Protein AF-A0ABC9W4C5-F1 (afdb_monomer_lite)

Radius of gyration: 18.82 Å; chains: 1; bounding box: 39×40×44 Å

Structure (mmCIF, N/CA/C/O backbone):
data_AF-A0ABC9W4C5-F1
#
_entry.id   AF-A0ABC9W4C5-F1
#
loop_
_atom_site.group_PDB
_atom_site.id
_atom_site.type_symbol
_atom_site.label_atom_id
_atom_site.label_alt_id
_atom_site.label_comp_id
_atom_site.label_asym_id
_atom_site.label_entity_id
_atom_site.label_seq_id
_atom_site.pdbx_PDB_ins_code
_atom_site.Cartn_x
_atom_site.Cartn_y
_atom_site.Cartn_z
_atom_site.occupancy
_atom_site.B_iso_or_equiv
_atom_site.auth_seq_id
_atom_site.auth_comp_id
_atom_site.auth_asym_id
_atom_site.auth_atom_id
_atom_site.pdbx_PDB_model_num
ATOM 1 N N . MET A 1 1 ? 4.758 -7.346 -2.770 1.00 78.25 1 MET A N 1
ATOM 2 C CA . MET A 1 1 ? 3.934 -6.138 -3.020 1.00 78.25 1 MET A CA 1
ATOM 3 C C . MET A 1 1 ? 4.773 -4.869 -3.174 1.00 78.25 1 MET A C 1
ATOM 5 O O . MET A 1 1 ? 4.537 -4.153 -4.137 1.00 78.25 1 MET A O 1
ATOM 9 N N . VAL A 1 2 ? 5.781 -4.623 -2.321 1.00 92.50 2 VAL A N 1
ATOM 10 C CA . VAL A 1 2 ? 6.671 -3.438 -2.409 1.00 92.50 2 VAL A CA 1
ATOM 11 C C . VAL A 1 2 ? 7.373 -3.304 -3.765 1.00 92.50 2 VAL A C 1
ATOM 13 O O . VAL A 1 2 ? 7.317 -2.239 -4.367 1.00 92.50 2 VAL A O 1
ATOM 16 N N . PHE A 1 3 ? 7.944 -4.392 -4.293 1.00 94.75 3 PHE A N 1
ATOM 17 C CA . PHE A 1 3 ? 8.576 -4.407 -5.620 1.00 94.75 3 PHE A CA 1
ATOM 18 C C . PHE A 1 3 ? 7.661 -3.861 -6.732 1.00 94.75 3 PHE A C 1
ATOM 20 O O . PHE A 1 3 ? 8.059 -2.974 -7.479 1.00 94.75 3 PHE A O 1
ATOM 27 N N . TYR A 1 4 ? 6.417 -4.341 -6.807 1.00 95.00 4 TYR A N 1
ATOM 28 C CA . TYR A 1 4 ? 5.461 -3.911 -7.831 1.00 95.00 4 TYR A CA 1
ATOM 29 C C . TYR A 1 4 ? 5.035 -2.452 -7.667 1.00 95.00 4 TYR A C 1
ATOM 31 O O . TYR A 1 4 ? 4.888 -1.751 -8.662 1.00 95.00 4 TYR A O 1
ATOM 39 N N . ALA A 1 5 ? 4.876 -1.983 -6.426 1.00 96.25 5 ALA A N 1
ATOM 40 C CA . ALA A 1 5 ? 4.587 -0.581 -6.149 1.00 96.25 5 ALA A CA 1
ATOM 41 C C . ALA A 1 5 ? 5.749 0.330 -6.578 1.00 96.25 5 ALA A C 1
ATOM 43 O O . ALA A 1 5 ? 5.521 1.337 -7.241 1.00 96.25 5 ALA A O 1
ATOM 44 N N . ALA A 1 6 ? 6.990 -0.048 -6.259 1.00 96.44 6 ALA A N 1
ATOM 45 C CA . ALA A 1 6 ? 8.178 0.693 -6.674 1.00 96.44 6 ALA A CA 1
ATOM 46 C C . ALA A 1 6 ? 8.320 0.727 -8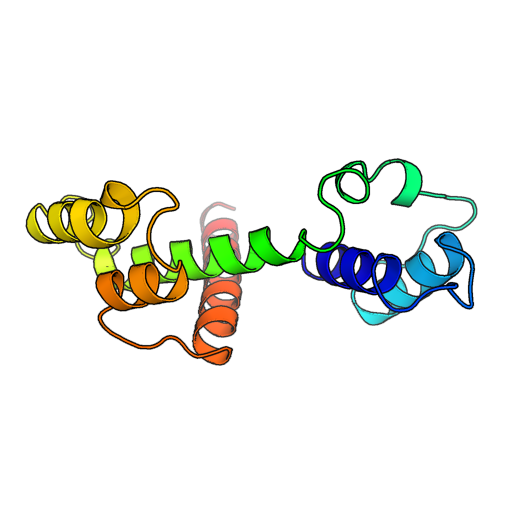.204 1.00 96.44 6 ALA A C 1
ATOM 48 O O . ALA A 1 6 ? 8.541 1.790 -8.781 1.00 96.44 6 ALA A O 1
ATOM 49 N N . LEU A 1 7 ? 8.136 -0.418 -8.866 1.00 96.94 7 LEU A N 1
ATOM 50 C CA . LEU A 1 7 ? 8.177 -0.523 -10.323 1.00 96.94 7 LEU A CA 1
ATOM 51 C C . LEU A 1 7 ? 7.128 0.378 -10.991 1.00 96.94 7 LEU A C 1
ATOM 53 O O . LEU A 1 7 ? 7.455 1.125 -11.911 1.00 96.94 7 LEU A O 1
ATOM 57 N N . ASP A 1 8 ? 5.887 0.325 -10.502 1.00 97.62 8 ASP A N 1
ATOM 58 C CA . ASP A 1 8 ? 4.775 1.140 -10.991 1.00 97.62 8 ASP A CA 1
ATOM 59 C C . ASP A 1 8 ? 5.073 2.644 -10.870 1.00 97.62 8 ASP A C 1
ATOM 61 O O . ASP A 1 8 ? 4.863 3.389 -11.828 1.00 97.62 8 ASP A O 1
ATOM 65 N N . GLN A 1 9 ? 5.646 3.089 -9.744 1.00 97.19 9 GLN A N 1
ATOM 66 C CA . GLN A 1 9 ? 6.070 4.485 -9.565 1.00 97.19 9 GLN A CA 1
ATOM 67 C C . GLN A 1 9 ? 7.188 4.893 -10.531 1.00 97.19 9 GLN A C 1
ATOM 69 O O . GLN A 1 9 ? 7.156 5.995 -11.073 1.00 97.19 9 GLN A O 1
ATOM 74 N N . ILE A 1 10 ? 8.174 4.023 -10.775 1.00 96.56 10 ILE A N 1
ATOM 75 C CA . ILE A 1 10 ? 9.276 4.336 -11.697 1.00 96.56 10 ILE A CA 1
ATOM 76 C C . ILE A 1 10 ? 8.755 4.463 -13.133 1.00 96.56 10 ILE A C 1
ATOM 78 O O . ILE A 1 10 ? 9.138 5.396 -13.841 1.00 96.56 10 ILE A O 1
ATOM 82 N N . TYR A 1 11 ? 7.872 3.560 -13.565 1.00 97.38 11 TYR A N 1
ATOM 83 C CA . TYR A 1 11 ? 7.294 3.596 -14.911 1.00 97.38 11 TYR A CA 1
ATOM 84 C C . TYR A 1 11 ? 6.418 4.816 -15.173 1.00 97.38 11 TYR A C 1
ATOM 86 O O . TYR A 1 11 ? 6.416 5.301 -16.301 1.00 97.38 11 TYR A O 1
ATOM 94 N N . HIS A 1 12 ? 5.727 5.319 -14.151 1.00 97.12 12 HIS A N 1
ATOM 95 C CA . HIS A 1 12 ? 4.863 6.499 -14.241 1.00 97.12 12 HIS A CA 1
ATOM 96 C C . HIS A 1 12 ? 5.524 7.775 -13.697 1.00 97.12 12 HIS A C 1
ATOM 98 O O . HIS A 1 12 ? 4.845 8.757 -13.398 1.00 97.12 12 HIS A O 1
ATOM 104 N N . GLY A 1 13 ? 6.849 7.752 -13.535 1.00 95.19 13 GLY A N 1
ATOM 105 C CA . GLY A 1 13 ? 7.632 8.888 -13.076 1.00 95.19 13 GLY A CA 1
ATOM 106 C C . GLY A 1 13 ? 7.890 9.911 -14.185 1.00 95.19 13 GLY A C 1
ATOM 107 O O . GLY A 1 13 ? 7.045 10.227 -15.020 1.00 95.19 13 GLY A O 1
ATOM 108 N N . LYS A 1 14 ? 9.101 10.475 -14.201 1.00 95.38 14 LYS A N 1
ATOM 109 C CA . LYS A 1 14 ? 9.472 11.492 -15.192 1.00 95.38 14 LYS A CA 1
ATOM 110 C C . LYS A 1 14 ? 9.718 10.864 -16.566 1.00 95.38 14 LYS A C 1
ATOM 112 O O . LYS A 1 14 ? 10.612 10.033 -16.717 1.00 95.38 14 LYS A O 1
ATOM 117 N N . HIS A 1 15 ? 9.000 11.356 -17.573 1.00 94.75 15 HIS A N 1
ATOM 118 C CA . HIS A 1 15 ? 9.172 10.964 -18.971 1.00 94.75 15 HIS A CA 1
ATOM 119 C C . HIS A 1 15 ? 10.047 11.955 -19.771 1.00 94.75 15 HIS A C 1
ATOM 121 O O . HIS A 1 15 ? 10.108 13.138 -19.422 1.00 94.75 15 HIS A O 1
ATOM 127 N N . PRO A 1 16 ? 10.707 11.494 -20.856 1.00 95.44 16 PRO A N 1
ATOM 128 C CA . PRO A 1 16 ? 10.778 10.097 -21.301 1.00 95.44 16 PRO A CA 1
ATOM 129 C C . PRO A 1 16 ? 11.634 9.232 -20.362 1.00 95.44 16 PRO A C 1
ATOM 131 O O . PRO A 1 16 ? 12.566 9.723 -19.722 1.00 95.44 16 PRO A O 1
ATOM 134 N N . LEU A 1 17 ? 11.318 7.935 -20.286 1.00 95.44 17 LEU A N 1
ATOM 135 C CA . LEU A 1 17 ? 12.140 6.981 -19.540 1.00 95.44 17 LEU A CA 1
ATOM 136 C C . LEU A 1 17 ? 13.513 6.860 -20.216 1.00 95.44 17 LEU A C 1
ATOM 138 O O . LEU A 1 17 ? 13.606 6.778 -21.438 1.00 95.44 17 LEU A O 1
ATOM 142 N N . LYS A 1 18 ? 14.585 6.844 -19.416 1.00 95.19 18 LYS A N 1
ATOM 143 C CA . LYS A 1 18 ? 15.972 6.773 -19.920 1.00 95.19 18 LYS A CA 1
ATOM 144 C C . LYS A 1 18 ? 16.405 5.370 -20.362 1.00 95.19 18 LYS A C 1
ATOM 146 O O . LYS A 1 18 ? 17.438 5.240 -21.006 1.00 95.19 18 LYS A O 1
ATOM 151 N N . LYS A 1 19 ? 15.666 4.340 -19.953 1.00 96.44 19 LYS A N 1
ATOM 152 C CA . LYS A 1 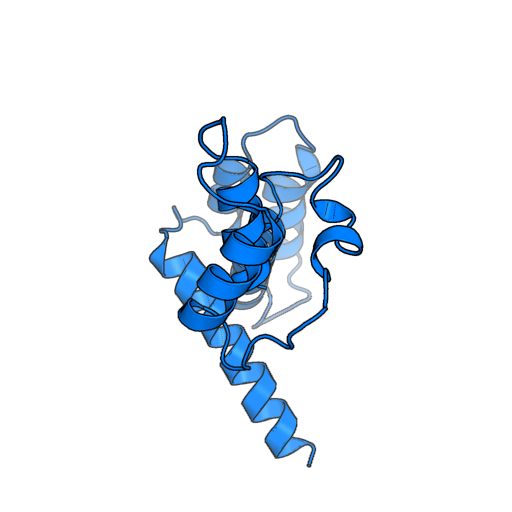19 ? 15.934 2.919 -20.202 1.00 96.44 19 LYS A CA 1
ATOM 153 C C . LYS A 1 19 ? 14.646 2.243 -20.654 1.00 96.44 19 LYS A C 1
ATOM 155 O O . LYS A 1 19 ? 13.558 2.781 -20.426 1.00 96.44 19 LYS A O 1
ATOM 160 N N . SER A 1 20 ? 14.758 1.064 -21.256 1.00 96.62 20 SER A N 1
ATOM 161 C CA . SER A 1 20 ? 13.582 0.252 -21.566 1.00 96.62 20 SER A CA 1
ATOM 162 C C . SER A 1 20 ? 12.861 -0.194 -20.289 1.00 96.62 20 SER A C 1
ATOM 164 O O . SER A 1 20 ? 13.446 -0.279 -19.205 1.00 96.62 20 SER A O 1
ATOM 166 N N . THR A 1 21 ? 11.575 -0.529 -20.411 1.00 96.75 21 THR A N 1
ATOM 167 C CA . THR A 1 21 ? 10.801 -1.044 -19.273 1.00 96.75 21 THR A CA 1
ATOM 168 C C . THR A 1 21 ? 11.402 -2.344 -18.730 1.00 96.75 21 THR A C 1
ATOM 170 O O . THR A 1 21 ? 11.438 -2.524 -17.515 1.00 96.75 21 THR A O 1
ATOM 173 N N . THR A 1 22 ? 11.951 -3.209 -19.589 1.00 97.31 22 THR A N 1
ATOM 174 C CA . THR A 1 22 ? 12.609 -4.460 -19.175 1.00 97.31 22 THR A CA 1
ATOM 175 C C . THR A 1 22 ? 13.891 -4.212 -18.378 1.00 97.31 22 THR A C 1
ATOM 177 O O . THR A 1 22 ? 14.109 -4.866 -17.361 1.00 97.31 22 THR A O 1
ATOM 180 N N . GLU A 1 23 ? 14.726 -3.252 -18.785 1.00 97.06 23 GLU A N 1
ATOM 181 C CA . GLU A 1 23 ? 15.935 -2.894 -18.027 1.00 97.06 23 GLU A CA 1
ATOM 182 C C . GLU A 1 23 ? 15.583 -2.328 -16.650 1.00 97.06 23 GLU A C 1
ATOM 184 O O . GLU A 1 23 ? 16.160 -2.733 -15.644 1.00 97.06 23 GLU A O 1
ATOM 189 N N . ILE A 1 24 ? 14.581 -1.447 -16.586 1.00 97.12 24 ILE A N 1
ATOM 190 C CA . ILE A 1 24 ? 14.083 -0.903 -15.317 1.00 97.12 24 ILE A CA 1
ATOM 191 C C . ILE A 1 24 ? 13.519 -2.018 -14.424 1.00 97.12 24 ILE A C 1
ATOM 193 O O . ILE A 1 24 ? 13.783 -2.013 -13.222 1.00 97.12 24 ILE A O 1
ATOM 197 N N . LEU A 1 25 ? 12.768 -2.975 -14.987 1.00 96.88 25 LEU A N 1
ATOM 198 C CA . LEU A 1 25 ? 12.250 -4.135 -14.250 1.00 96.88 25 LEU A CA 1
ATOM 199 C C . LEU A 1 25 ? 13.398 -4.903 -13.600 1.00 96.88 25 LEU A C 1
ATOM 201 O O . LEU A 1 25 ? 13.369 -5.121 -12.391 1.00 96.88 25 LEU A O 1
ATOM 205 N N . LYS A 1 26 ? 14.408 -5.269 -14.398 1.00 96.56 26 LYS A N 1
ATOM 206 C CA . LYS A 1 26 ? 15.589 -6.000 -13.937 1.00 96.56 26 LYS A CA 1
ATOM 207 C C . LYS A 1 26 ? 16.289 -5.257 -12.798 1.00 96.56 26 LYS A C 1
ATOM 209 O O . LYS A 1 26 ? 16.466 -5.823 -11.725 1.00 96.56 26 LYS A O 1
ATOM 214 N N . GLU A 1 27 ? 16.607 -3.979 -12.995 1.00 95.88 27 GLU A N 1
ATOM 215 C CA . GLU A 1 27 ? 17.302 -3.161 -11.991 1.00 95.88 27 GLU A CA 1
ATOM 216 C C . GLU A 1 27 ? 16.492 -2.972 -10.708 1.00 95.88 27 GLU A C 1
ATOM 218 O O . GLU A 1 27 ? 17.048 -2.931 -9.611 1.00 95.88 27 GLU A O 1
ATOM 223 N N . THR A 1 28 ? 15.173 -2.831 -10.828 1.00 95.88 28 THR A N 1
ATOM 224 C CA . THR A 1 28 ? 14.289 -2.697 -9.664 1.00 95.88 28 THR A CA 1
ATOM 225 C C . THR A 1 28 ? 14.199 -4.021 -8.913 1.00 95.88 28 THR A C 1
ATOM 227 O O . THR A 1 28 ? 14.206 -4.030 -7.683 1.00 95.88 28 THR A O 1
ATOM 230 N N . GLN A 1 29 ? 14.149 -5.143 -9.636 1.00 95.62 29 GLN A N 1
ATOM 231 C CA . GLN A 1 29 ? 14.063 -6.475 -9.050 1.00 95.62 29 GLN A CA 1
ATOM 232 C C . GLN A 1 29 ? 15.340 -6.809 -8.280 1.00 95.62 29 GLN A C 1
ATOM 234 O O . GLN A 1 29 ? 15.251 -7.203 -7.127 1.00 95.62 29 GLN A O 1
ATOM 239 N N . GLU A 1 30 ? 16.513 -6.551 -8.859 1.00 94.38 30 GLU A N 1
ATOM 240 C CA . GLU A 1 30 ? 17.813 -6.770 -8.207 1.00 94.38 30 GLU A CA 1
ATOM 241 C C . GLU A 1 30 ? 17.991 -5.948 -6.919 1.00 94.38 30 GLU A C 1
ATOM 243 O O . GLU A 1 30 ? 18.706 -6.368 -6.013 1.00 94.38 30 GLU A O 1
ATOM 248 N N . LYS A 1 31 ? 17.341 -4.782 -6.817 1.00 93.81 31 LYS A N 1
ATOM 249 C CA . LYS A 1 31 ? 17.422 -3.912 -5.633 1.00 93.81 31 LYS A CA 1
ATOM 250 C C . LYS A 1 31 ? 16.421 -4.261 -4.538 1.00 93.81 31 LYS A C 1
ATOM 252 O O . LYS A 1 31 ? 16.727 -4.090 -3.364 1.00 93.81 31 LYS A O 1
ATOM 257 N N . VAL A 1 32 ? 15.199 -4.628 -4.920 1.00 90.44 32 VAL A N 1
ATOM 258 C CA . VAL A 1 32 ? 14.038 -4.652 -4.008 1.00 90.44 32 VAL A CA 1
ATOM 259 C C . VAL A 1 32 ? 13.501 -6.066 -3.788 1.00 90.44 32 VAL A C 1
ATOM 261 O O . VAL A 1 32 ? 12.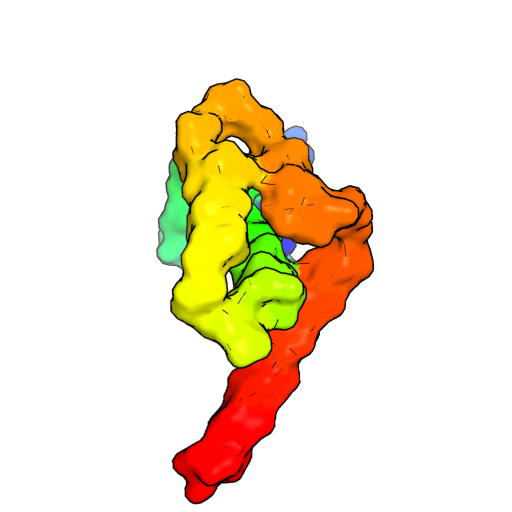772 -6.305 -2.828 1.00 90.44 32 VAL A O 1
ATOM 264 N N . TYR A 1 33 ? 13.820 -7.013 -4.667 1.00 89.50 33 TYR A N 1
ATOM 265 C CA . TYR A 1 33 ? 13.270 -8.360 -4.633 1.00 89.50 33 TYR A CA 1
ATOM 266 C C . TYR A 1 33 ? 14.360 -9.393 -4.347 1.00 89.50 33 TYR A C 1
ATOM 268 O O . TYR A 1 33 ? 15.438 -9.355 -4.925 1.00 89.50 33 TYR A O 1
ATOM 276 N N . GLY A 1 34 ? 14.064 -10.349 -3.464 1.00 88.06 34 GLY A N 1
ATOM 277 C CA . GLY A 1 34 ? 15.038 -11.363 -3.045 1.00 88.06 34 GLY A CA 1
ATOM 278 C C . GLY A 1 34 ? 15.358 -12.426 -4.103 1.00 88.06 34 GLY A C 1
ATOM 279 O O . GLY A 1 34 ? 16.253 -13.236 -3.888 1.00 88.06 34 GLY A O 1
ATOM 280 N N . LEU A 1 35 ? 14.634 -12.452 -5.230 1.00 90.38 35 LEU A N 1
ATOM 281 C CA . LEU A 1 35 ? 14.840 -13.422 -6.307 1.00 90.38 35 LEU A CA 1
ATOM 282 C C . LEU A 1 35 ? 15.437 -12.753 -7.551 1.00 90.38 35 LEU A C 1
ATOM 284 O O . LEU A 1 35 ? 14.968 -11.678 -7.947 1.00 90.38 35 LEU A O 1
ATOM 288 N N . PRO A 1 36 ? 16.406 -13.405 -8.221 1.00 91.75 36 PRO A N 1
ATOM 289 C CA . PRO A 1 36 ? 17.061 -12.847 -9.394 1.00 91.75 36 PRO A CA 1
ATOM 290 C C . PRO A 1 36 ? 16.093 -12.699 -10.570 1.00 91.75 36 PRO A C 1
ATOM 292 O O . PRO A 1 36 ? 15.128 -13.453 -10.723 1.00 91.75 36 PRO A O 1
ATOM 295 N N . TYR A 1 37 ? 16.376 -11.727 -11.433 1.00 94.38 37 TYR A N 1
ATOM 296 C CA . TYR A 1 37 ? 15.659 -11.568 -12.693 1.00 94.38 37 TYR A CA 1
ATOM 297 C C . TYR A 1 37 ? 15.938 -12.749 -13.637 1.00 94.38 37 TYR A C 1
ATOM 299 O O . TYR A 1 37 ? 17.077 -13.198 -13.767 1.00 94.38 37 TYR A O 1
ATOM 307 N N . VAL A 1 38 ? 14.900 -13.221 -14.333 1.00 95.62 38 VAL A N 1
ATOM 308 C CA . VAL A 1 38 ? 15.005 -14.303 -15.323 1.00 95.62 38 VAL A CA 1
ATOM 309 C C . VAL A 1 38 ? 15.204 -13.697 -16.720 1.00 95.62 38 VAL A C 1
ATOM 311 O O . VAL A 1 38 ? 14.292 -13.024 -17.213 1.00 95.62 38 VAL A O 1
ATOM 314 N N . PRO A 1 39 ? 16.355 -13.925 -17.386 1.00 95.06 39 PRO A N 1
ATOM 315 C CA . PRO A 1 39 ? 16.628 -13.380 -18.716 1.00 95.06 39 PRO A CA 1
ATOM 316 C C . PRO A 1 39 ? 15.613 -13.813 -19.777 1.00 95.06 39 PRO A C 1
ATOM 318 O O . PRO A 1 39 ? 14.962 -14.847 -19.647 1.00 95.06 39 PRO A O 1
ATOM 321 N N . ASN A 1 40 ? 15.527 -13.043 -20.866 1.00 94.81 40 ASN A N 1
ATOM 322 C CA . ASN A 1 40 ? 14.623 -13.295 -21.998 1.00 94.81 40 ASN A CA 1
ATOM 323 C C . ASN A 1 40 ? 13.132 -13.318 -21.610 1.00 94.81 40 ASN A C 1
ATOM 325 O O . ASN A 1 40 ? 12.322 -13.985 -22.252 1.00 94.81 40 ASN A O 1
ATOM 329 N N . THR A 1 41 ? 12.761 -12.563 -20.572 1.00 95.56 41 THR A N 1
ATOM 330 C CA . THR A 1 41 ? 11.369 -12.390 -20.147 1.00 95.56 41 THR A CA 1
ATOM 331 C C . THR A 1 41 ? 10.954 -10.922 -20.189 1.00 95.56 41 THR A C 1
ATOM 333 O O . THR A 1 41 ? 11.760 -10.015 -19.999 1.00 95.56 41 THR A O 1
ATOM 336 N N . ALA A 1 42 ? 9.665 -10.679 -20.412 1.00 94.19 42 ALA A N 1
ATOM 337 C CA . ALA A 1 42 ? 9.061 -9.350 -20.344 1.00 94.19 42 ALA A CA 1
ATOM 338 C C . ALA A 1 42 ? 7.823 -9.400 -19.439 1.00 94.19 42 ALA A C 1
ATOM 340 O O . ALA A 1 42 ? 6.694 -9.172 -19.879 1.00 94.19 42 ALA A O 1
ATOM 341 N N . TRP A 1 43 ? 8.027 -9.795 -18.177 1.00 94.19 43 TRP A N 1
ATOM 342 C CA . TRP A 1 43 ? 6.937 -10.027 -17.223 1.00 94.19 43 TRP A CA 1
ATOM 343 C C . TRP A 1 43 ? 6.028 -8.803 -17.058 1.00 94.19 43 TRP A C 1
ATOM 345 O O . TRP A 1 43 ? 4.812 -8.955 -16.953 1.00 94.19 43 TRP A O 1
ATOM 355 N N . GLN A 1 44 ? 6.588 -7.594 -17.130 1.00 94.62 44 GLN A N 1
ATOM 356 C CA . GLN A 1 44 ? 5.842 -6.345 -16.994 1.00 94.62 44 GLN A CA 1
ATOM 357 C C . GLN A 1 44 ? 4.714 -6.191 -18.027 1.00 94.62 44 GLN A C 1
ATOM 359 O O . GLN A 1 44 ? 3.720 -5.537 -17.741 1.00 94.62 44 GLN A O 1
ATOM 364 N N . LEU A 1 45 ? 4.806 -6.841 -19.195 1.00 94.69 45 LEU A N 1
ATOM 365 C CA . LEU A 1 45 ? 3.735 -6.826 -20.203 1.00 94.69 45 LEU A CA 1
ATOM 366 C C . LEU A 1 45 ? 2.485 -7.599 -19.760 1.00 94.69 45 LEU A C 1
ATOM 368 O O . LEU A 1 45 ? 1.409 -7.411 -20.318 1.00 94.69 45 LEU A O 1
ATOM 372 N N . ARG A 1 46 ? 2.623 -8.476 -18.762 1.00 94.38 46 ARG A N 1
ATOM 373 C CA . ARG A 1 46 ? 1.519 -9.226 -18.150 1.00 94.38 46 ARG A CA 1
ATOM 374 C C . ARG A 1 46 ? 0.976 -8.537 -16.904 1.00 94.38 46 ARG A C 1
ATOM 376 O O . ARG A 1 46 ? -0.029 -8.980 -16.352 1.00 94.38 46 ARG A O 1
ATOM 383 N N . PHE A 1 47 ? 1.621 -7.464 -16.453 1.00 95.44 47 PHE A N 1
ATOM 384 C CA . PHE A 1 47 ? 1.188 -6.724 -15.283 1.00 95.44 47 PHE A CA 1
ATOM 385 C C . PHE A 1 47 ? 0.181 -5.645 -15.683 1.00 95.44 47 PHE A C 1
ATOM 387 O O . PHE A 1 47 ? 0.503 -4.465 -15.808 1.00 95.44 47 PHE A O 1
ATOM 394 N N . SER A 1 48 ? -1.066 -6.071 -15.889 1.00 94.94 48 SER A N 1
ATOM 395 C CA . SER A 1 48 ? -2.153 -5.221 -16.390 1.00 94.94 48 SER A CA 1
ATOM 396 C C . SER A 1 48 ? -2.431 -3.986 -15.532 1.00 94.94 48 SER A C 1
ATOM 398 O O . SER A 1 48 ? -2.885 -2.985 -16.069 1.00 94.94 48 SER A O 1
ATOM 400 N N . HIS A 1 49 ? -2.108 -4.012 -14.235 1.00 95.94 49 HIS A N 1
ATOM 401 C CA . HIS A 1 49 ? -2.297 -2.873 -13.330 1.00 95.94 49 HIS A CA 1
ATOM 402 C C . HIS A 1 49 ? -1.476 -1.641 -13.722 1.00 95.94 49 HIS A C 1
ATOM 404 O O . HIS A 1 49 ? -1.846 -0.532 -13.349 1.00 95.94 49 HIS A O 1
ATOM 410 N N . LEU A 1 50 ? -0.410 -1.808 -14.509 1.00 95.38 50 LEU A N 1
ATOM 411 C CA . LEU A 1 50 ? 0.321 -0.676 -15.077 1.00 95.38 50 LEU A CA 1
ATOM 412 C C . LEU A 1 50 ? -0.558 0.161 -16.022 1.00 95.38 50 LEU A C 1
ATOM 414 O O . LEU A 1 50 ? -0.261 1.323 -16.265 1.00 95.38 50 LEU A O 1
ATOM 418 N N . VAL A 1 51 ? -1.653 -0.402 -16.542 1.00 92.88 51 VAL A N 1
ATOM 419 C CA . VAL A 1 51 ? -2.587 0.264 -17.452 1.00 92.88 51 VAL A CA 1
ATOM 420 C C . VAL A 1 51 ? -3.924 0.477 -16.736 1.00 92.88 51 VAL A C 1
ATOM 422 O O . VAL A 1 51 ? -4.529 -0.455 -16.218 1.00 92.88 51 VAL A O 1
ATOM 425 N N . GLY A 1 52 ? -4.394 1.724 -16.660 1.00 91.88 52 GLY A N 1
ATOM 426 C CA . GLY A 1 52 ? -5.641 2.097 -15.964 1.00 91.88 52 GLY A CA 1
ATOM 427 C C . GLY A 1 52 ? -5.522 2.219 -14.434 1.00 91.88 52 GLY A C 1
ATOM 428 O O . GLY A 1 52 ? -6.210 3.045 -13.826 1.00 91.88 52 GLY A O 1
ATOM 429 N N . TYR A 1 53 ? -4.594 1.485 -13.811 1.00 96.00 53 TYR A N 1
ATOM 430 C CA . TYR A 1 53 ? -4.255 1.610 -12.386 1.00 96.00 53 TYR A CA 1
ATOM 431 C C . TYR A 1 53 ? -2.824 2.111 -12.128 1.00 96.00 53 TYR A C 1
ATOM 433 O O . TYR A 1 53 ? -2.368 2.129 -10.984 1.00 96.00 53 TYR A O 1
ATOM 441 N N . GLY A 1 54 ? -2.144 2.567 -13.181 1.00 94.81 54 GLY A N 1
ATOM 442 C CA . GLY A 1 54 ? -0.784 3.083 -13.107 1.00 94.81 54 GLY A CA 1
ATOM 443 C C . GLY A 1 54 ? -0.611 4.190 -12.066 1.00 94.81 54 GLY A C 1
ATOM 444 O O . GLY A 1 54 ? -1.536 4.966 -11.799 1.00 94.81 54 GLY A O 1
ATOM 445 N N . ALA A 1 55 ? 0.577 4.229 -11.469 1.00 96.50 55 ALA A N 1
ATOM 446 C CA . ALA A 1 55 ? 0.978 5.118 -10.377 1.00 96.50 55 ALA A CA 1
ATOM 447 C C . ALA A 1 55 ? 0.201 4.949 -9.057 1.00 96.50 55 ALA A C 1
ATOM 449 O O . ALA A 1 55 ? 0.388 5.743 -8.133 1.00 96.50 55 ALA A O 1
ATOM 450 N N . LYS A 1 56 ? -0.661 3.936 -8.931 1.00 97.12 56 LYS A N 1
ATOM 451 C CA . LYS A 1 56 ? -1.507 3.728 -7.744 1.00 97.12 56 LYS A CA 1
ATOM 452 C C . LYS A 1 56 ? -1.275 2.389 -7.067 1.00 97.12 56 LYS A C 1
ATOM 454 O O . LYS A 1 56 ? -1.896 2.140 -6.036 1.00 97.12 56 LYS A O 1
ATOM 459 N N . TYR A 1 57 ? -0.383 1.526 -7.556 1.00 97.12 57 TYR A N 1
ATOM 460 C CA . TYR A 1 57 ? -0.240 0.179 -6.991 1.00 97.12 57 TYR A CA 1
ATOM 461 C C . TYR A 1 57 ? 0.202 0.176 -5.513 1.00 97.12 57 TYR A C 1
ATOM 463 O O . TYR A 1 57 ? -0.151 -0.731 -4.762 1.00 97.12 57 TYR A O 1
ATOM 471 N N . TYR A 1 58 ? 0.892 1.228 -5.054 1.00 95.75 58 TYR A N 1
ATOM 472 C CA . TYR A 1 58 ? 1.251 1.411 -3.640 1.00 95.75 58 TYR A CA 1
ATOM 473 C C . TYR A 1 58 ? 0.033 1.505 -2.700 1.00 95.75 58 TYR A C 1
ATOM 475 O O . TYR A 1 58 ? 0.153 1.202 -1.513 1.00 95.75 58 TYR A O 1
ATOM 483 N N . SER A 1 59 ? -1.143 1.879 -3.218 1.00 95.94 59 SER A N 1
ATOM 484 C CA . SER A 1 59 ? -2.379 1.991 -2.430 1.00 95.94 59 SER A CA 1
ATOM 485 C C . SER A 1 59 ? -2.767 0.682 -1.745 1.00 95.94 59 SER A C 1
ATOM 487 O O . SER A 1 59 ? -3.256 0.735 -0.626 1.00 95.94 59 SER A O 1
ATOM 489 N N . TYR A 1 60 ? -2.468 -0.484 -2.333 1.00 95.81 60 TYR A N 1
ATOM 490 C CA . TYR A 1 60 ? -2.714 -1.778 -1.686 1.00 95.81 60 TYR A CA 1
ATOM 491 C C . TYR A 1 60 ? -1.944 -1.929 -0.368 1.00 95.81 60 TYR A C 1
ATOM 493 O O . TYR A 1 60 ? -2.493 -2.438 0.607 1.00 95.81 60 TYR A O 1
ATOM 501 N N . LEU A 1 61 ? -0.690 -1.462 -0.318 1.00 94.81 61 LEU A N 1
ATOM 502 C CA . LEU A 1 61 ? 0.109 -1.475 0.912 1.00 94.81 61 LEU A CA 1
ATOM 503 C C . LEU A 1 61 ? -0.487 -0.522 1.948 1.00 94.81 61 LEU A C 1
ATOM 505 O O . LEU A 1 61 ? -0.655 -0.905 3.100 1.00 94.81 61 LEU A O 1
ATOM 509 N N . MET A 1 62 ? -0.869 0.683 1.523 1.00 95.56 62 MET A N 1
ATOM 510 C CA . MET A 1 62 ? -1.493 1.671 2.406 1.00 95.56 62 MET A CA 1
ATOM 511 C C . MET A 1 62 ? -2.820 1.161 2.987 1.00 95.56 62 MET A C 1
ATOM 513 O O . MET A 1 62 ? -3.044 1.226 4.192 1.00 95.56 62 MET A O 1
ATOM 517 N N . SER A 1 63 ? -3.688 0.593 2.147 1.00 96.00 63 SER A N 1
ATOM 518 C CA . SER A 1 63 ? -4.967 0.023 2.575 1.00 96.00 63 SER A CA 1
ATOM 519 C C . SER A 1 63 ? -4.783 -1.163 3.521 1.00 96.00 63 SER A C 1
ATOM 521 O O . SER A 1 63 ? -5.514 -1.246 4.507 1.00 96.00 63 SER A O 1
ATOM 523 N N . ARG A 1 64 ? -3.800 -2.046 3.275 1.00 96.06 64 ARG A N 1
ATOM 524 C CA . ARG A 1 64 ? -3.478 -3.151 4.196 1.00 96.06 64 ARG A CA 1
ATOM 525 C C . ARG A 1 64 ? -2.995 -2.624 5.548 1.00 96.06 64 ARG A C 1
ATOM 527 O O . ARG A 1 64 ? -3.484 -3.091 6.570 1.00 96.06 64 ARG A O 1
ATOM 534 N N . ALA A 1 65 ? -2.109 -1.628 5.558 1.00 96.94 65 ALA A N 1
ATOM 535 C CA . ALA A 1 65 ? -1.611 -1.018 6.788 1.00 96.94 65 ALA A CA 1
ATOM 536 C C . ALA A 1 65 ? -2.753 -0.411 7.621 1.00 96.94 65 ALA A C 1
ATOM 538 O O . ALA A 1 65 ? -2.904 -0.734 8.796 1.00 96.94 65 ALA A O 1
ATOM 539 N N . VAL A 1 66 ? -3.623 0.392 6.994 1.00 97.62 66 VAL A N 1
ATOM 540 C CA . VAL A 1 66 ? -4.817 0.955 7.649 1.00 97.62 66 VAL A CA 1
ATOM 541 C C . VAL A 1 66 ? -5.713 -0.149 8.213 1.00 97.62 66 VAL A C 1
ATOM 543 O O . VAL A 1 66 ? -6.142 -0.055 9.361 1.00 97.62 66 VAL A O 1
ATOM 546 N N . ALA A 1 67 ? -5.999 -1.192 7.430 1.00 96.88 67 ALA A N 1
ATOM 547 C CA . ALA A 1 67 ? -6.853 -2.294 7.867 1.00 96.88 67 ALA A CA 1
ATOM 548 C C . ALA A 1 67 ? -6.261 -3.035 9.076 1.00 96.88 67 ALA A C 1
ATOM 550 O O . ALA A 1 67 ? -6.979 -3.276 10.045 1.00 96.88 67 ALA A O 1
ATOM 551 N N . SER A 1 68 ? -4.956 -3.322 9.052 1.00 96.88 68 SER A N 1
ATOM 552 C CA . SER A 1 68 ? -4.236 -3.940 10.170 1.00 96.88 68 SER A CA 1
ATOM 553 C C . SER A 1 68 ? -4.296 -3.079 11.431 1.00 96.88 68 SER A C 1
ATOM 555 O O . SER A 1 68 ? -4.655 -3.569 12.502 1.00 96.88 68 SER A O 1
ATOM 557 N N . MET A 1 69 ? -4.036 -1.773 11.311 1.00 97.62 69 MET A N 1
ATOM 558 C CA . MET A 1 69 ? -4.120 -0.846 12.442 1.00 97.62 69 MET A CA 1
ATOM 559 C C . MET A 1 69 ? -5.526 -0.798 13.040 1.00 97.62 69 MET A C 1
ATOM 561 O O . MET A 1 69 ? -5.668 -0.882 14.257 1.00 97.62 69 MET A O 1
ATOM 565 N N . VAL A 1 70 ? -6.560 -0.691 12.197 1.00 97.75 70 VAL A N 1
ATOM 566 C CA . VAL A 1 70 ? -7.961 -0.696 12.641 1.00 97.75 70 VAL A CA 1
ATOM 567 C C . VAL A 1 70 ? -8.293 -2.014 13.335 1.00 97.75 70 VAL A C 1
ATOM 569 O O . VAL A 1 70 ? -8.879 -2.001 14.410 1.00 97.75 70 VAL A O 1
ATOM 572 N N . TRP A 1 71 ? -7.885 -3.154 12.777 1.00 97.06 71 TRP A N 1
ATOM 573 C CA . TRP A 1 71 ? -8.110 -4.448 13.413 1.00 97.06 71 TRP A CA 1
ATOM 574 C C . TRP A 1 71 ? -7.437 -4.524 14.787 1.00 97.06 71 TRP A C 1
ATOM 576 O O . TRP A 1 71 ? -8.114 -4.707 15.797 1.00 97.06 71 TRP A O 1
ATOM 586 N N . LYS A 1 72 ? -6.120 -4.306 14.844 1.00 95.44 72 LYS A N 1
ATOM 587 C CA . LYS A 1 72 ? -5.313 -4.460 16.062 1.00 95.44 72 LYS A CA 1
ATOM 588 C C . LYS A 1 72 ? -5.720 -3.489 17.170 1.00 95.44 72 LYS A C 1
ATOM 590 O O . LYS A 1 72 ? -5.776 -3.888 18.327 1.00 95.44 72 LYS A O 1
ATOM 595 N N . GLN A 1 73 ? -6.017 -2.234 16.834 1.00 95.31 73 GLN A N 1
ATOM 596 C CA . GLN A 1 73 ? -6.307 -1.196 17.831 1.00 95.31 73 GLN A CA 1
ATOM 597 C C . GLN A 1 73 ? -7.782 -1.131 18.231 1.00 95.31 73 GLN A C 1
ATOM 599 O O . GLN A 1 73 ? -8.092 -0.580 19.285 1.00 95.31 73 GLN A O 1
ATOM 604 N N . CYS A 1 74 ? -8.694 -1.636 17.396 1.00 96.81 74 CYS A N 1
ATOM 605 C CA . CYS A 1 74 ? -10.125 -1.426 17.606 1.00 96.81 74 CYS A CA 1
ATOM 606 C C . CYS A 1 74 ? -10.923 -2.718 17.794 1.00 96.81 74 CYS A C 1
ATOM 608 O O . CYS A 1 74 ? -11.898 -2.698 18.534 1.00 96.81 74 CYS A O 1
ATOM 610 N N . PHE A 1 75 ? -10.533 -3.823 17.155 1.00 97.50 75 PHE A N 1
ATOM 611 C CA . PHE A 1 75 ? -11.364 -5.032 17.091 1.00 97.50 75 PHE A CA 1
ATOM 612 C C . PHE A 1 75 ? -10.683 -6.300 17.614 1.00 97.50 75 PHE A C 1
ATOM 614 O O . PHE A 1 75 ? -11.376 -7.258 17.930 1.00 97.50 75 PHE A O 1
ATOM 621 N N . ALA A 1 76 ? -9.356 -6.330 17.752 1.00 96.38 76 ALA A N 1
ATOM 622 C CA . ALA A 1 76 ? -8.636 -7.540 18.152 1.00 96.38 76 ALA A CA 1
ATOM 623 C C . ALA A 1 76 ? -9.024 -8.059 19.549 1.00 96.38 76 ALA A C 1
ATOM 625 O O . ALA A 1 76 ? -8.995 -9.264 19.776 1.00 96.38 76 ALA A O 1
ATOM 626 N N . GLN A 1 77 ? -9.391 -7.166 20.477 1.00 96.25 77 GLN A N 1
ATOM 627 C CA . GLN A 1 77 ? -9.830 -7.552 21.822 1.00 96.25 77 GLN A CA 1
ATOM 628 C C . GLN A 1 77 ? -11.285 -8.046 21.847 1.00 96.25 77 GLN A C 1
ATOM 630 O O . GLN A 1 77 ? -11.577 -9.049 22.492 1.00 96.25 77 GLN A O 1
ATOM 635 N N . ASP A 1 78 ? -12.185 -7.336 21.165 1.00 97.62 78 ASP A N 1
ATOM 636 C CA . ASP A 1 78 ? -13.597 -7.697 21.026 1.00 97.62 78 ASP A CA 1
ATOM 637 C C . ASP A 1 78 ? -14.0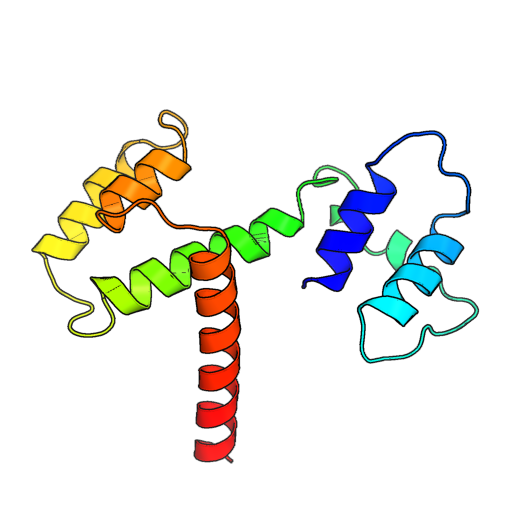92 -7.336 19.612 1.00 97.62 78 ASP A C 1
ATOM 639 O O . ASP A 1 78 ? -14.448 -6.182 19.344 1.00 97.62 78 ASP A O 1
ATOM 643 N N . PRO A 1 79 ? -14.134 -8.310 18.684 1.00 97.50 79 PRO A N 1
ATOM 644 C CA . PRO A 1 79 ? -14.575 -8.073 17.312 1.00 97.50 79 PRO A CA 1
ATOM 645 C C . PRO A 1 79 ? -16.051 -7.674 17.187 1.00 97.50 79 PRO A C 1
ATOM 647 O O . PRO A 1 79 ? -16.458 -7.178 16.134 1.00 97.50 79 PRO A O 1
ATOM 650 N N . PHE A 1 80 ? -16.860 -7.902 18.228 1.00 97.50 80 PHE A N 1
ATOM 651 C CA . PHE A 1 80 ? -18.301 -7.650 18.229 1.00 97.50 80 PHE A CA 1
ATOM 652 C C . PHE A 1 80 ? -18.701 -6.430 19.072 1.00 97.50 80 PHE A C 1
ATOM 654 O O . PHE A 1 80 ? -19.898 -6.204 19.283 1.00 97.50 80 PHE A O 1
ATOM 661 N N . ASP A 1 81 ? -17.736 -5.610 19.503 1.00 98.25 81 ASP A N 1
ATOM 662 C CA . ASP A 1 81 ? -18.006 -4.371 20.230 1.00 98.25 81 ASP A CA 1
ATOM 663 C C . ASP A 1 81 ? -18.912 -3.443 19.396 1.00 98.25 81 ASP A C 1
ATOM 665 O O . ASP A 1 81 ? -18.530 -2.870 18.366 1.00 98.25 81 ASP A O 1
ATOM 669 N N . ARG A 1 82 ? -20.145 -3.256 19.882 1.00 98.19 82 ARG A N 1
ATOM 670 C CA . ARG A 1 82 ? -21.158 -2.410 19.242 1.00 98.19 82 ARG A CA 1
ATOM 671 C C . ARG A 1 82 ? -20.721 -0.950 19.137 1.00 98.19 82 ARG A C 1
ATOM 673 O O . ARG A 1 82 ? -21.006 -0.303 18.128 1.00 98.19 82 ARG A O 1
ATOM 680 N N . ALA A 1 83 ? -20.087 -0.405 20.171 1.00 98.25 83 ALA A N 1
ATOM 681 C CA . ALA A 1 83 ? -19.633 0.981 20.173 1.00 98.25 83 ALA A CA 1
ATOM 682 C C . ALA A 1 83 ? -18.514 1.188 19.145 1.00 98.25 83 ALA A C 1
ATOM 684 O O . ALA A 1 83 ? -18.511 2.205 18.440 1.00 98.25 83 ALA A O 1
ATOM 685 N N . MET A 1 84 ? -17.614 0.211 19.002 1.00 98.31 84 MET A N 1
ATOM 686 C CA . MET A 1 84 ? -16.570 0.261 17.983 1.00 98.31 84 MET A CA 1
ATOM 687 C C . MET A 1 84 ? -17.131 0.111 16.564 1.00 98.31 84 MET A C 1
ATOM 689 O O . MET A 1 84 ? -16.754 0.870 15.667 1.00 98.31 84 MET A O 1
ATOM 693 N N . GLY A 1 85 ? -18.095 -0.791 16.367 1.00 98.50 85 GLY A N 1
ATOM 694 C CA . GLY A 1 85 ? -18.811 -0.934 15.098 1.00 98.50 85 GLY A CA 1
ATOM 695 C C . GLY A 1 85 ? -19.514 0.359 14.661 1.00 98.50 85 GLY A C 1
ATOM 696 O O . GLY A 1 85 ? -19.390 0.775 13.506 1.00 98.50 85 GLY A O 1
ATOM 697 N N . GLU A 1 86 ? -20.188 1.059 15.581 1.00 98.62 86 GLU A N 1
ATOM 698 C CA . GLU A 1 86 ? -20.811 2.358 15.283 1.00 98.62 86 GLU A CA 1
ATOM 699 C C . GLU A 1 86 ? -19.784 3.444 14.943 1.00 98.62 86 GLU A C 1
ATOM 701 O O . GLU A 1 86 ? -20.027 4.263 14.050 1.00 98.62 86 GLU A O 1
ATOM 706 N N . ARG A 1 87 ? -18.617 3.445 15.602 1.00 98.38 87 ARG A N 1
ATOM 707 C CA . ARG A 1 87 ? -17.518 4.348 15.238 1.00 98.38 87 ARG A CA 1
ATOM 708 C C . ARG A 1 87 ? -17.027 4.062 13.824 1.00 98.38 87 ARG A C 1
ATOM 710 O O . ARG A 1 87 ? -16.942 4.994 13.032 1.00 98.38 87 ARG A O 1
ATOM 717 N N . TYR A 1 88 ? -16.770 2.803 13.481 1.00 98.44 88 TYR A N 1
ATOM 718 C CA . TYR A 1 88 ? -16.337 2.419 12.136 1.00 98.44 88 TYR A CA 1
ATOM 719 C C . TYR A 1 88 ? -17.354 2.842 11.069 1.00 98.44 88 TYR A C 1
ATOM 721 O O . TYR A 1 88 ? -16.998 3.476 10.072 1.00 98.44 88 TYR A O 1
ATOM 729 N N . ARG A 1 89 ? -18.646 2.594 11.319 1.00 98.50 89 ARG A N 1
ATOM 730 C CA . ARG A 1 89 ? -19.730 3.023 10.429 1.00 98.50 89 ARG A CA 1
ATOM 731 C C . ARG A 1 89 ? -19.732 4.539 10.222 1.00 98.50 89 ARG A C 1
ATOM 733 O O . ARG A 1 89 ? -19.858 4.984 9.084 1.00 98.50 89 ARG A O 1
ATOM 740 N N . ARG A 1 90 ? -19.608 5.327 11.295 1.00 98.31 90 ARG A N 1
ATOM 741 C CA . ARG A 1 90 ? -19.658 6.796 11.233 1.00 98.31 90 ARG A CA 1
ATOM 742 C C . ARG A 1 90 ? -18.402 7.407 10.618 1.00 98.31 90 ARG A C 1
ATOM 744 O O . ARG A 1 90 ? -18.536 8.285 9.777 1.00 98.31 90 ARG A O 1
ATOM 751 N N . GLU A 1 91 ? -17.218 6.968 11.038 1.00 98.12 91 GLU A N 1
ATOM 752 C CA . GLU A 1 91 ? -15.949 7.621 10.692 1.00 98.12 91 GLU A CA 1
ATOM 753 C C . GLU A 1 91 ? -15.356 7.135 9.364 1.00 98.12 91 GLU A C 1
ATOM 755 O O . GLU A 1 91 ? -14.726 7.933 8.670 1.00 98.12 91 GLU A O 1
ATOM 760 N N . MET A 1 92 ? -15.566 5.862 8.996 1.00 97.19 92 MET A N 1
ATOM 761 C CA . MET A 1 92 ? -14.975 5.256 7.792 1.00 97.19 92 MET A CA 1
ATOM 762 C C . MET A 1 92 ? -15.986 5.079 6.657 1.00 97.19 92 MET A C 1
ATOM 764 O O . MET A 1 92 ? -15.684 5.401 5.512 1.00 97.19 92 MET A O 1
ATOM 768 N N . LEU A 1 93 ? -17.185 4.559 6.945 1.00 98.06 93 LEU A N 1
ATOM 769 C CA . LEU A 1 93 ? -18.106 4.114 5.889 1.00 98.06 93 LEU A CA 1
ATOM 770 C C . LEU A 1 93 ? -19.102 5.188 5.435 1.00 98.06 93 LEU A C 1
ATOM 772 O O . LEU A 1 93 ? -19.360 5.324 4.241 1.00 98.06 93 LEU A O 1
ATOM 776 N N . ALA A 1 94 ? -19.668 5.957 6.370 1.00 98.19 94 ALA A N 1
ATOM 777 C CA . ALA A 1 94 ? -20.790 6.863 6.101 1.00 98.19 94 ALA A CA 1
ATOM 778 C C . ALA A 1 94 ? -20.476 7.986 5.098 1.00 98.19 94 ALA A C 1
ATOM 780 O O . ALA A 1 94 ? -21.391 8.598 4.551 1.00 98.19 94 ALA A O 1
ATOM 781 N N . HIS A 1 95 ? -19.197 8.273 4.867 1.00 97.44 95 HIS A N 1
ATOM 782 C CA . HIS A 1 95 ? -18.760 9.387 4.036 1.00 97.44 95 HIS A CA 1
ATOM 783 C C . HIS A 1 95 ? -18.583 9.030 2.553 1.00 97.44 95 HIS A C 1
ATOM 785 O O . HIS A 1 95 ? -18.557 9.938 1.719 1.00 97.44 95 HIS A O 1
ATOM 791 N N . GLY A 1 96 ? -18.438 7.746 2.203 1.00 96.06 96 GLY A N 1
ATOM 792 C CA . GLY A 1 96 ? -18.049 7.342 0.848 1.00 96.06 96 GLY A CA 1
ATOM 793 C C . GLY A 1 96 ? -16.791 8.088 0.379 1.00 96.06 96 GLY A C 1
ATOM 794 O O . GLY A 1 96 ? -15.809 8.173 1.106 1.00 96.06 96 GLY A O 1
ATOM 795 N N . GLY A 1 97 ? -16.834 8.680 -0.818 1.00 96.06 97 GLY A N 1
ATOM 796 C CA . GLY A 1 97 ? -15.754 9.533 -1.339 1.00 96.06 97 GLY A CA 1
ATOM 797 C C . GLY A 1 97 ? -15.825 11.010 -0.921 1.00 96.06 97 GLY A C 1
ATOM 798 O O . GLY A 1 97 ? -15.067 11.816 -1.445 1.00 96.06 97 GLY A O 1
ATOM 799 N N . GLY A 1 98 ? -16.756 11.395 -0.040 1.00 97.75 98 GLY A N 1
ATOM 800 C CA . GLY A 1 98 ? -17.039 12.798 0.299 1.00 97.75 98 GLY A CA 1
ATOM 801 C C . GLY A 1 98 ? -16.180 13.402 1.416 1.00 97.75 98 GLY A C 1
ATOM 802 O O . GLY A 1 98 ? -16.371 14.566 1.759 1.00 97.75 98 GLY A O 1
ATOM 803 N N . LYS A 1 99 ? -15.263 12.632 2.012 1.00 97.62 99 LYS A N 1
ATOM 804 C CA . LYS A 1 99 ? -14.324 13.095 3.046 1.00 97.62 99 LYS A CA 1
ATOM 805 C C . LYS A 1 99 ? -12.916 12.620 2.693 1.00 97.62 99 LYS A C 1
ATOM 807 O O . LYS A 1 99 ? -12.741 11.568 2.085 1.00 97.62 99 LYS A O 1
ATOM 812 N N . GLU A 1 100 ? -11.914 13.401 3.078 1.00 97.56 100 GLU A N 1
ATOM 813 C CA . GLU A 1 100 ? -10.514 13.039 2.863 1.00 97.56 100 GLU A CA 1
ATOM 814 C C . GLU A 1 100 ? -10.168 11.729 3.597 1.00 97.56 100 GLU A C 1
ATOM 816 O O . GLU A 1 100 ? -10.423 11.635 4.806 1.00 97.56 100 GLU A O 1
ATOM 821 N N . PRO A 1 101 ? -9.566 10.726 2.924 1.00 96.31 101 PRO A N 1
ATOM 822 C CA . PRO A 1 101 ? -9.309 9.415 3.520 1.00 96.31 101 PRO A CA 1
ATOM 823 C C . PRO A 1 101 ? -8.497 9.473 4.816 1.00 96.31 101 PRO A C 1
ATOM 825 O O . PRO A 1 101 ? -8.811 8.770 5.773 1.00 96.31 101 PRO A O 1
ATOM 828 N N . ILE A 1 102 ? -7.489 10.349 4.893 1.00 96.44 102 ILE A N 1
ATOM 829 C CA . ILE A 1 102 ? -6.667 10.476 6.103 1.00 96.44 102 ILE A CA 1
ATOM 830 C C . ILE A 1 102 ? -7.482 10.971 7.307 1.00 96.44 102 ILE A C 1
ATOM 832 O O . ILE A 1 102 ? -7.251 10.515 8.423 1.00 96.44 102 ILE A O 1
ATOM 836 N N . LEU A 1 103 ? -8.489 11.826 7.089 1.00 98.00 103 LEU A N 1
ATOM 837 C CA . LEU A 1 103 ? -9.381 12.300 8.151 1.00 98.00 103 LEU A CA 1
ATOM 838 C C . LEU A 1 103 ? -10.344 11.202 8.620 1.00 98.00 103 LEU A C 1
ATOM 840 O O . LEU A 1 103 ? -10.746 11.196 9.782 1.00 98.00 103 LEU A O 1
ATOM 844 N N . MET A 1 104 ? -10.735 10.277 7.735 1.00 98.31 104 MET A N 1
ATOM 845 C CA . MET A 1 104 ? -11.505 9.087 8.125 1.00 98.31 104 MET A CA 1
ATOM 846 C C . MET A 1 104 ? -10.668 8.177 9.026 1.00 98.31 104 MET A C 1
ATOM 848 O O . MET A 1 104 ? -11.110 7.801 10.110 1.00 98.31 104 MET A O 1
ATOM 852 N N . VAL A 1 105 ? -9.428 7.892 8.612 1.00 97.94 105 VAL A N 1
ATOM 853 C CA . VAL A 1 105 ? -8.484 7.061 9.374 1.00 97.94 105 VAL A CA 1
ATOM 854 C C . VAL A 1 105 ? -8.196 7.680 10.742 1.00 97.94 105 VAL A C 1
ATOM 856 O O . VAL A 1 105 ? -8.254 6.981 11.751 1.00 97.94 105 VAL A O 1
ATOM 859 N N . GLN A 1 106 ? -7.964 8.993 10.800 1.00 98.06 106 GLN A N 1
ATOM 860 C CA . GLN A 1 106 ? -7.783 9.725 12.056 1.00 98.06 106 GLN A CA 1
ATOM 861 C C . GLN A 1 106 ? -9.011 9.646 12.964 1.00 98.06 106 GLN A C 1
ATOM 863 O O . GLN A 1 106 ? -8.875 9.419 14.164 1.00 98.06 106 GLN A O 1
ATOM 868 N N . GLY A 1 107 ? -10.212 9.790 12.398 1.00 97.62 107 GLY A N 1
ATOM 869 C CA . GLY A 1 107 ? -11.464 9.626 13.134 1.00 97.62 107 GLY A CA 1
ATOM 870 C C . GLY A 1 107 ? -11.633 8.212 13.692 1.00 97.62 107 GLY A C 1
ATOM 871 O O . GLY A 1 107 ? -12.062 8.045 14.831 1.00 97.62 107 GLY A O 1
ATOM 872 N N . MET A 1 108 ? -11.245 7.178 12.945 1.00 98.19 108 MET A N 1
ATOM 873 C CA . MET A 1 108 ? -11.338 5.800 13.429 1.00 98.19 108 MET A CA 1
ATOM 874 C C . MET A 1 108 ? -10.313 5.505 14.532 1.00 98.19 108 MET A C 1
ATOM 876 O O . MET A 1 108 ? -10.687 5.059 15.618 1.00 98.19 108 MET A O 1
ATOM 880 N N . LEU A 1 109 ? -9.037 5.796 14.267 1.00 97.62 109 LEU A N 1
ATOM 881 C CA . LEU A 1 109 ? -7.915 5.476 15.155 1.00 97.62 109 LEU A CA 1
ATOM 882 C C . LEU A 1 109 ? -7.757 6.460 16.322 1.00 97.62 109 LEU A C 1
ATOM 884 O O . LEU A 1 109 ? -6.981 6.203 17.235 1.00 97.62 109 LEU A O 1
ATOM 888 N N . GLN A 1 110 ? -8.465 7.594 16.288 1.00 97.19 110 GLN A N 1
ATOM 889 C CA . GLN A 1 110 ? -8.348 8.687 17.263 1.00 97.19 110 GLN A CA 1
ATOM 890 C C . GLN A 1 110 ? -6.907 9.214 17.415 1.00 97.19 110 GLN A C 1
ATOM 892 O O . GLN A 1 110 ? -6.529 9.739 18.460 1.00 97.19 110 GLN A O 1
ATOM 897 N N . LYS A 1 111 ? -6.096 9.088 16.358 1.00 96.12 111 LYS A N 1
ATOM 898 C CA . L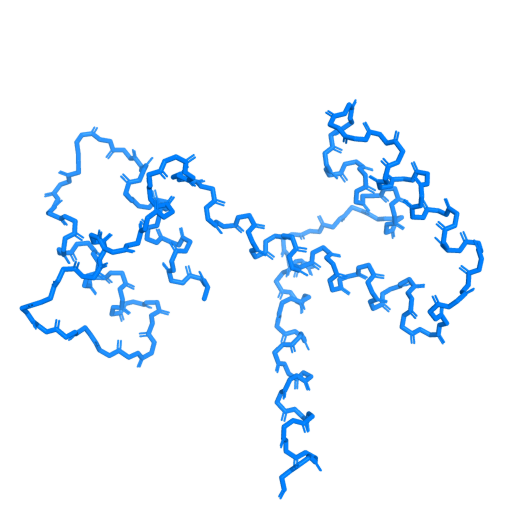YS A 1 111 ? -4.724 9.599 16.273 1.00 96.12 111 LYS A CA 1
ATOM 899 C C . LYS A 1 111 ? -4.367 9.954 14.834 1.00 96.12 111 LYS A C 1
ATOM 901 O O . LYS A 1 111 ? -4.982 9.445 13.902 1.00 96.12 111 LYS A O 1
ATOM 906 N N . SER A 1 112 ? -3.333 10.771 14.658 1.00 97.25 112 SER A N 1
ATOM 907 C CA . SER A 1 112 ? -2.712 11.030 13.355 1.00 97.25 112 SER A CA 1
ATOM 908 C C . SER A 1 112 ? -1.632 9.989 13.076 1.00 97.25 112 SER A C 1
ATOM 910 O O . SER A 1 112 ? -0.575 10.084 13.696 1.00 97.25 112 SER A O 1
ATOM 912 N N . PRO A 1 113 ? -1.873 9.000 12.192 1.00 96.50 113 PRO A N 1
ATOM 913 C CA . PRO A 1 113 ? -0.876 7.975 11.913 1.00 96.50 113 PRO A CA 1
ATOM 914 C C . PRO A 1 113 ? 0.326 8.569 11.171 1.00 96.50 113 PRO A C 1
ATOM 916 O O . PRO A 1 113 ? 0.149 9.356 10.234 1.00 96.50 113 PRO A O 1
ATOM 919 N N . SER A 1 114 ? 1.536 8.195 11.585 1.00 96.75 114 SER A N 1
ATOM 920 C CA . SER A 1 114 ? 2.773 8.539 10.874 1.00 96.75 114 SER A CA 1
ATOM 921 C C . SER A 1 114 ? 3.107 7.514 9.780 1.00 96.75 114 SER A C 1
ATOM 923 O O . SER A 1 114 ? 2.410 6.515 9.603 1.00 96.75 114 SER A O 1
ATOM 925 N N . VAL A 1 115 ? 4.177 7.748 9.015 1.00 95.06 115 VAL A N 1
ATOM 926 C CA . VAL A 1 115 ? 4.665 6.755 8.041 1.00 95.06 115 VAL A CA 1
ATOM 927 C C . VAL A 1 115 ? 5.165 5.503 8.761 1.00 95.06 115 VAL A C 1
ATOM 929 O O . VAL A 1 115 ? 4.908 4.393 8.303 1.00 95.06 115 VAL A O 1
ATOM 932 N N . GLU A 1 116 ? 5.823 5.684 9.902 1.00 97.44 116 GLU A N 1
ATOM 933 C CA . GLU A 1 116 ? 6.328 4.611 10.758 1.00 97.44 116 GLU A CA 1
ATOM 934 C C . GLU A 1 116 ? 5.179 3.732 11.258 1.00 97.44 116 GLU A C 1
ATOM 936 O O . GLU A 1 116 ? 5.251 2.521 11.104 1.00 97.44 116 GLU A O 1
ATOM 941 N N . ASP A 1 117 ? 4.065 4.328 11.702 1.00 96.62 117 ASP A N 1
ATOM 942 C CA . ASP A 1 117 ? 2.858 3.579 12.083 1.00 96.62 117 ASP A CA 1
ATOM 943 C C . ASP A 1 117 ? 2.370 2.637 10.961 1.00 96.62 117 ASP A C 1
ATOM 945 O O . ASP A 1 117 ? 1.979 1.497 11.221 1.00 96.62 117 ASP A O 1
ATOM 949 N N . PHE A 1 118 ? 2.383 3.099 9.704 1.00 96.00 118 PHE A N 1
ATOM 950 C CA . PHE A 1 118 ? 1.976 2.273 8.563 1.00 96.00 118 PHE A CA 1
ATOM 951 C C . PHE A 1 118 ? 2.981 1.162 8.257 1.00 96.00 118 PHE A C 1
ATOM 953 O O . PHE A 1 118 ? 2.580 0.052 7.899 1.00 96.00 118 PHE A O 1
ATOM 960 N N . VAL A 1 119 ? 4.279 1.452 8.369 1.00 95.19 119 VAL A N 1
ATOM 961 C CA . VAL A 1 119 ? 5.341 0.461 8.163 1.00 95.19 119 VAL A CA 1
ATOM 962 C C . VAL A 1 119 ? 5.260 -0.620 9.237 1.00 95.19 119 VAL A C 1
ATOM 964 O O . VAL A 1 119 ? 5.215 -1.800 8.893 1.00 95.19 119 VAL A O 1
ATOM 967 N N . ASP A 1 120 ? 5.152 -0.230 10.503 1.00 95.69 120 ASP A N 1
ATOM 968 C CA . ASP A 1 120 ? 5.073 -1.144 11.641 1.00 95.69 120 ASP A CA 1
ATOM 969 C C . ASP A 1 120 ? 3.845 -2.055 11.542 1.00 95.69 120 ASP A C 1
ATOM 971 O O . ASP A 1 120 ? 3.939 -3.260 11.783 1.00 95.69 120 ASP A O 1
ATOM 975 N N . ALA A 1 121 ? 2.702 -1.515 11.104 1.00 95.50 121 ALA A N 1
ATOM 976 C CA . ALA A 1 121 ? 1.500 -2.307 10.861 1.00 95.50 121 ALA A CA 1
ATOM 977 C C . ALA A 1 121 ? 1.730 -3.412 9.815 1.00 95.50 121 ALA A C 1
ATOM 979 O O . ALA A 1 121 ? 1.310 -4.552 10.018 1.00 95.50 121 ALA A O 1
ATOM 980 N N . LEU A 1 122 ? 2.428 -3.096 8.717 1.00 93.56 122 LEU A N 1
ATOM 981 C CA . LEU A 1 122 ? 2.744 -4.063 7.662 1.00 93.56 122 LEU A CA 1
ATOM 982 C C . LEU A 1 122 ? 3.772 -5.106 8.103 1.00 93.56 122 LEU A C 1
ATOM 984 O O . LEU A 1 122 ? 3.640 -6.265 7.718 1.00 93.56 122 LEU A O 1
ATOM 988 N N . VAL A 1 123 ? 4.786 -4.709 8.874 1.00 92.88 123 VAL A N 1
ATOM 989 C CA . VAL A 1 123 ? 5.799 -5.634 9.404 1.00 92.88 123 VAL A CA 1
ATOM 990 C C . VAL A 1 123 ? 5.155 -6.605 10.390 1.00 92.88 123 VAL A C 1
ATOM 992 O O . VAL A 1 123 ? 5.282 -7.813 10.227 1.00 92.88 123 VAL A O 1
ATOM 995 N N . SER A 1 124 ? 4.367 -6.092 11.335 1.00 90.06 124 SER A N 1
ATOM 996 C CA . SER A 1 124 ? 3.713 -6.916 12.352 1.00 90.06 124 SER A CA 1
ATOM 997 C C . SER A 1 124 ? 2.715 -7.927 11.768 1.00 90.06 124 SER A C 1
ATOM 999 O O . SER A 1 124 ? 2.499 -8.979 12.363 1.00 90.06 124 SER A O 1
ATOM 1001 N N . ASP A 1 125 ? 2.081 -7.633 10.629 1.00 85.50 125 ASP A N 1
ATOM 1002 C CA . ASP A 1 125 ? 1.244 -8.617 9.925 1.00 85.50 125 ASP A CA 1
ATOM 1003 C C . ASP A 1 125 ? 2.059 -9.787 9.367 1.00 85.50 125 ASP A C 1
ATOM 1005 O O . ASP A 1 125 ? 1.595 -10.922 9.402 1.00 85.50 125 ASP A O 1
ATOM 1009 N N . LEU A 1 126 ? 3.260 -9.521 8.845 1.00 82.31 126 LEU A N 1
ATOM 1010 C CA . LEU A 1 126 ? 4.123 -10.579 8.320 1.00 82.31 126 LEU A CA 1
ATOM 1011 C C . LEU A 1 126 ? 4.564 -11.518 9.444 1.00 82.31 126 LEU A C 1
ATOM 1013 O O . LEU A 1 126 ? 4.533 -12.729 9.256 1.00 82.31 126 LEU A O 1
ATOM 1017 N N . ASP A 1 127 ? 4.921 -10.971 10.605 1.00 78.62 127 ASP A N 1
ATOM 1018 C CA . ASP A 1 127 ? 5.357 -11.768 11.756 1.00 78.62 127 ASP A CA 1
ATOM 1019 C C . ASP A 1 127 ? 4.242 -12.701 12.262 1.00 78.62 127 ASP A C 1
ATOM 1021 O O . ASP A 1 127 ? 4.491 -13.879 12.513 1.00 78.62 127 ASP A O 1
ATOM 1025 N N . GLN A 1 128 ? 2.994 -12.218 12.319 1.00 69.19 128 GLN A N 1
ATOM 1026 C CA . GLN A 1 128 ? 1.834 -13.053 12.665 1.00 69.19 128 GLN A CA 1
ATOM 1027 C C . GLN A 1 128 ? 1.596 -14.180 11.653 1.00 69.19 128 GLN A C 1
ATOM 1029 O O . GLN A 1 128 ? 1.311 -15.313 12.054 1.00 69.19 128 GLN A O 1
ATOM 1034 N N . ASP A 1 129 ? 1.733 -13.892 10.355 1.00 64.38 129 ASP A N 1
ATOM 1035 C CA . ASP A 1 129 ? 1.592 -14.900 9.299 1.00 64.38 129 ASP A CA 1
ATOM 1036 C C . ASP A 1 129 ? 2.657 -16.010 9.461 1.00 64.38 129 ASP A C 1
ATOM 1038 O O . ASP A 1 129 ? 2.357 -17.192 9.272 1.00 64.38 129 ASP A O 1
ATOM 1042 N N . PHE A 1 130 ? 3.886 -15.660 9.866 1.00 60.59 130 PHE A N 1
ATOM 1043 C CA . PHE A 1 130 ? 4.962 -16.627 10.120 1.00 60.59 130 PHE A CA 1
ATOM 1044 C C . PHE A 1 130 ? 4.731 -17.476 11.373 1.00 60.59 130 PHE A C 1
ATOM 1046 O O . PHE A 1 130 ? 4.925 -18.691 11.319 1.00 60.59 130 PHE A O 1
ATOM 1053 N N . GLU A 1 131 ? 4.316 -16.875 12.489 1.00 60.12 131 GLU A N 1
ATOM 1054 C CA . GLU A 1 131 ? 4.038 -17.620 13.725 1.00 60.12 131 GLU A CA 1
ATOM 1055 C C . GLU A 1 131 ? 2.882 -18.608 13.538 1.00 60.12 131 GLU A C 1
ATOM 1057 O O . GLU A 1 131 ? 2.995 -19.770 13.927 1.00 60.12 131 GLU A O 1
ATOM 1062 N N . THR A 1 132 ? 1.812 -18.178 12.864 1.00 62.25 132 THR A N 1
ATOM 1063 C CA . THR A 1 132 ? 0.659 -19.039 12.559 1.00 62.25 132 THR A CA 1
ATOM 1064 C C . THR A 1 132 ? 1.067 -20.202 11.650 1.00 62.25 132 THR A C 1
ATOM 1066 O O . THR A 1 132 ? 0.721 -21.348 11.918 1.00 62.25 132 THR A O 1
ATOM 1069 N N . PHE A 1 133 ? 1.890 -19.944 10.625 1.00 56.62 133 PHE A N 1
ATOM 1070 C CA . PHE A 1 133 ? 2.400 -20.984 9.726 1.00 56.62 133 PHE A CA 1
ATOM 1071 C C . PHE A 1 133 ? 3.251 -22.043 10.446 1.00 56.62 133 PHE A C 1
ATOM 1073 O O . PHE A 1 133 ? 3.158 -23.223 10.116 1.00 56.62 133 PHE A O 1
ATOM 1080 N N . ILE A 1 134 ? 4.068 -21.646 11.428 1.00 60.25 134 ILE A N 1
ATOM 1081 C CA . ILE A 1 134 ? 4.884 -22.580 12.221 1.00 60.25 134 ILE A CA 1
ATOM 1082 C C . ILE A 1 134 ? 4.038 -23.355 13.238 1.00 60.25 134 ILE A C 1
ATOM 1084 O O . ILE A 1 134 ? 4.337 -24.514 13.500 1.00 60.25 134 ILE A O 1
ATOM 1088 N N . MET A 1 135 ? 2.993 -22.749 13.806 1.00 55.00 135 MET A N 1
ATOM 1089 C CA . MET A 1 135 ? 2.081 -23.437 14.730 1.00 55.00 135 MET A CA 1
ATOM 1090 C C . MET A 1 135 ? 1.175 -24.466 14.040 1.00 55.00 135 MET A C 1
ATOM 1092 O O . MET A 1 135 ? 0.801 -25.452 14.672 1.00 55.00 135 MET A O 1
ATOM 1096 N N . ASP A 1 136 ? 0.847 -24.244 12.767 1.00 55.28 136 ASP A N 1
ATOM 1097 C CA . ASP A 1 136 ? -0.012 -25.120 11.963 1.00 55.28 136 ASP A CA 1
ATOM 1098 C C . ASP A 1 136 ? 0.774 -26.159 11.117 1.00 55.28 136 ASP A C 1
ATOM 1100 O O . ASP A 1 136 ? 0.163 -26.880 10.320 1.00 55.28 136 ASP A O 1
ATOM 1104 N N . SER A 1 137 ? 2.107 -26.248 11.275 1.00 50.06 137 SER A N 1
ATOM 1105 C CA . SER A 1 137 ? 3.010 -27.209 10.595 1.00 50.06 137 SER A CA 1
ATOM 1106 C C . SER A 1 137 ? 3.522 -28.302 11.532 1.00 50.06 137 SER A C 1
ATOM 1108 O O . SER A 1 137 ? 3.611 -29.465 11.074 1.00 50.06 137 SER A O 1
#

InterPro domains:
  IPR001567 Peptidase M3A/M3B catalytic domain [PF01432] (2-122)
  IPR024077 Neurolysin/Thimet oligopeptidase, domain 2 [G3DSA:1.10.1370.10] (1-131)
  IPR045090 Peptidase M3A/M3B [PTHR11804] (2-121)

Secondary structure (DSSP, 8-state):
-HHHHHHHHHHTSSSSPSS-HHHHHHHHHHHH-SS---TT--GGGG-GGGTTSTT-TTHHHHHHHHHHHHIIIIISS-TT-HHHHHHHIIIIITTTTSS-HHHHHHHHHTS---HHHHHHHHHHHHHHHHHHHHHT-

Organism: Grus japonensis (NCBI:txid30415)

Foldseek 3Di:
DVLVLVLLCLVPDDPDDPDDSVVSSQVSCVVPPPDHDDPPDDCVVVVCCSPPVGNPPCVVLQVQLLVLLLCVQQPVVPVPPPVLVVQCCVLPPVCVPNDDNQRSSCSNNVHRDDPVSSVVSSVVVVVVVVVVVVVVD

Sequence (137 aa):
MVFY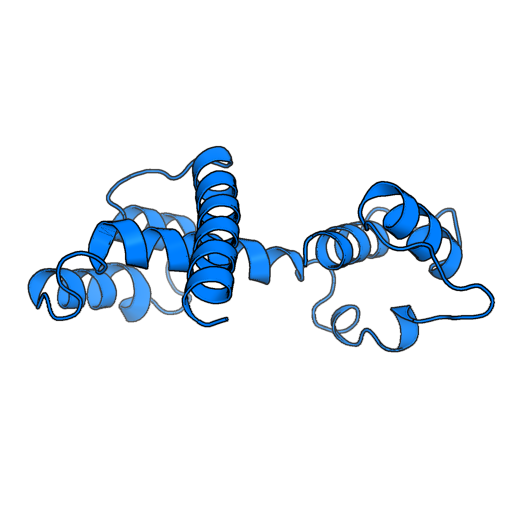AALDQIYHGKHPLKKSTTEILKETQEKVYGLPYVPNTAWQLRFSHLVGYGAKYYSYLMSRAVASMVWKQCFAQDPFDRAMGERYRREMLAHGGGKEPILMVQGMLQKSPSVEDFVDALVSDLDQDFETFIMDS

pLDDT: mean 92.94, std 10.03, range [50.06, 98.62]